Protein AF-A0A5E4CVY3-F1 (afdb_monomer)

Organism: Marmota monax (NCBI:txid9995)

Radius of gyration: 27.94 Å; Cα contacts (8 Å, |Δi|>4): 19; chains: 1; bounding box: 54×20×80 Å

Sequence (68 aa):
ESKSSEPEFRRPVVERNFTDVLCCIIFLLFIMGYIVVGLVAWVHGDPRRVAYPTDSKGHFCGQKGTPN

Mean predicted aligned error: 14.51 Å

InterPro domains:
  IPR007603 Choline transporter-like [PTHR12385] (11-66)

Foldseek 3Di:
DDDPDDPPPPDCPPPPPPVVVVVVVVVVVVVVVVVVVVVCCVVVHDVVPVVFDADPVRHGPPDPPTDD

Secondary structure (DSSP, 8-state):
-------------TT-HHHHHHHHHHHHHHHHHHHHHHHHHHHHS-THHHHS-B-TTSPBTT-TTS--

Structure (mmCIF, N/CA/C/O backbone):
data_AF-A0A5E4CVY3-F1
#
_entry.id   AF-A0A5E4CVY3-F1
#
loop_
_atom_site.group_PDB
_atom_site.id
_atom_site.type_symbol
_atom_site.label_atom_id
_atom_site.label_alt_id
_atom_site.label_comp_id
_atom_site.label_asym_id
_atom_site.label_entity_id
_atom_site.label_seq_id
_atom_site.pdbx_PDB_ins_code
_atom_site.Cartn_x
_atom_site.Cartn_y
_atom_site.Cartn_z
_atom_site.occupancy
_atom_site.B_iso_or_equiv
_atom_site.auth_seq_id
_atom_site.auth_comp_id
_atom_site.auth_asym_id
_atom_site.auth_atom_id
_atom_site.pdbx_PDB_model_num
ATOM 1 N N . GLU A 1 1 ? -24.826 -0.370 60.490 1.00 41.56 1 GLU A N 1
ATOM 2 C CA . GLU A 1 1 ? -25.883 0.086 59.571 1.00 41.56 1 GLU A CA 1
ATOM 3 C C . GLU A 1 1 ? -25.249 0.501 58.248 1.00 41.56 1 GLU A C 1
ATOM 5 O O . GLU A 1 1 ? -24.154 1.041 58.275 1.00 41.56 1 GLU A O 1
ATOM 10 N N . SER A 1 2 ? -25.908 0.113 57.152 1.00 43.53 2 SER A N 1
ATOM 11 C CA . SER A 1 2 ? -25.770 0.462 55.725 1.00 43.53 2 SER A CA 1
ATOM 12 C C . SER A 1 2 ? -24.399 0.791 55.093 1.00 43.53 2 SER A C 1
ATOM 14 O O . SER A 1 2 ? -23.711 1.749 55.421 1.00 43.53 2 SER A O 1
ATOM 16 N N . LYS A 1 3 ? -24.085 -0.009 54.072 1.00 58.47 3 LYS A N 1
ATOM 17 C CA . LYS A 1 3 ? -22.926 -0.018 53.174 1.00 58.47 3 LYS A CA 1
ATOM 18 C C . LYS A 1 3 ? -23.102 1.069 52.095 1.00 58.47 3 LYS A C 1
ATOM 20 O O . LYS A 1 3 ? -23.880 0.849 51.172 1.00 58.47 3 LYS A O 1
ATOM 25 N N . SER A 1 4 ? -22.406 2.210 52.164 1.00 43.31 4 SER A N 1
ATOM 26 C CA . SER A 1 4 ? -22.389 3.156 51.033 1.00 43.31 4 SER A CA 1
ATOM 27 C C . SER A 1 4 ? -21.315 2.739 50.031 1.00 43.31 4 SER A C 1
ATOM 29 O O . SER A 1 4 ? -20.139 3.067 50.161 1.00 43.31 4 SER A O 1
ATOM 31 N N . SER A 1 5 ? -21.731 1.945 49.053 1.00 53.81 5 SER A N 1
ATOM 32 C CA . SER A 1 5 ? -20.976 1.681 47.834 1.00 53.81 5 SER A CA 1
ATOM 33 C C . SER A 1 5 ? -20.624 3.002 47.153 1.00 53.81 5 SER A C 1
ATOM 35 O O . SER A 1 5 ? -21.523 3.734 46.736 1.00 53.81 5 SER A O 1
ATOM 37 N N . GLU A 1 6 ? -19.327 3.285 47.055 1.00 59.88 6 GLU A N 1
ATOM 38 C CA . GLU A 1 6 ? -18.770 4.339 46.208 1.00 59.88 6 GLU A CA 1
ATOM 39 C C . GLU A 1 6 ? -19.414 4.243 44.811 1.00 59.88 6 GLU A C 1
ATOM 41 O O . GLU A 1 6 ? -19.515 3.133 44.270 1.00 59.88 6 GLU A O 1
ATOM 46 N N . PRO A 1 7 ? -19.885 5.349 44.210 1.00 61.72 7 PRO A N 1
ATOM 47 C CA . PRO A 1 7 ? -20.347 5.319 42.836 1.00 61.72 7 PRO A CA 1
ATOM 48 C C . PRO A 1 7 ? -19.128 5.076 41.947 1.00 61.72 7 PRO A C 1
ATOM 50 O O . PRO A 1 7 ? -18.396 5.995 41.588 1.00 61.72 7 PRO A O 1
ATOM 53 N N . GLU A 1 8 ? -18.891 3.811 41.609 1.00 63.16 8 GLU A N 1
ATOM 54 C CA . GLU A 1 8 ? -17.938 3.423 40.583 1.00 63.16 8 GLU A CA 1
ATOM 55 C C . GLU A 1 8 ? -18.327 4.172 39.306 1.00 63.16 8 GLU A C 1
ATOM 57 O O . GLU A 1 8 ? -19.385 3.920 38.719 1.00 63.16 8 GLU A O 1
ATOM 62 N N . PHE A 1 9 ? -17.508 5.156 38.926 1.00 65.69 9 PHE A N 1
ATOM 63 C CA . PHE A 1 9 ? -17.634 5.915 37.689 1.00 65.69 9 PHE A CA 1
ATOM 64 C C . PHE A 1 9 ? -17.447 4.946 36.520 1.00 65.69 9 PHE A C 1
ATOM 66 O O . PHE A 1 9 ? -16.368 4.807 35.939 1.00 65.69 9 PHE A O 1
ATOM 73 N N . ARG A 1 10 ? -18.515 4.216 36.199 1.00 60.69 10 ARG A N 1
ATOM 74 C CA . ARG A 1 10 ? -18.587 3.348 35.038 1.00 60.69 10 ARG A CA 1
ATOM 75 C C . ARG A 1 10 ? -18.618 4.253 33.825 1.00 60.69 10 ARG A C 1
ATOM 77 O O . ARG A 1 10 ? -19.662 4.782 33.449 1.00 60.69 10 ARG A O 1
ATOM 84 N N . ARG A 1 11 ? -17.442 4.451 33.224 1.00 59.09 11 ARG A N 1
ATOM 85 C CA . ARG A 1 11 ? -17.335 5.026 31.883 1.00 59.09 11 ARG A CA 1
ATOM 86 C C . ARG A 1 11 ? -18.330 4.272 30.991 1.00 59.09 11 ARG A C 1
ATOM 88 O O . ARG A 1 11 ? -18.323 3.041 31.035 1.00 59.09 11 ARG A O 1
ATOM 95 N N . PRO A 1 12 ? -19.188 4.951 30.216 1.00 64.12 12 PRO A N 1
ATOM 96 C CA . PRO A 1 12 ? -20.135 4.277 29.339 1.00 64.12 12 PRO A CA 1
ATOM 97 C C . PRO A 1 12 ? -19.369 3.536 28.232 1.00 64.12 12 PRO A C 1
ATOM 99 O O . PRO A 1 12 ? -19.071 4.088 27.179 1.00 64.12 12 PRO A O 1
ATOM 102 N N . VAL A 1 13 ? -19.004 2.276 28.478 1.00 62.09 13 VAL A N 1
ATOM 103 C CA . VAL A 1 13 ? -18.358 1.391 27.488 1.00 62.09 13 VAL A CA 1
ATOM 104 C C . VAL A 1 13 ? -19.377 0.807 26.497 1.00 62.09 13 VAL A C 1
ATOM 106 O O . VAL A 1 13 ? -19.015 0.061 25.593 1.00 62.09 13 VAL A O 1
ATOM 109 N N . VAL A 1 14 ? -20.662 1.133 26.668 1.00 62.00 14 VAL A N 1
ATOM 110 C CA . VAL A 1 14 ? -21.789 0.348 26.142 1.00 62.00 14 VAL A CA 1
ATOM 111 C C . VAL A 1 14 ? -22.135 0.653 24.675 1.00 62.00 14 VAL A C 1
ATOM 113 O O . VAL A 1 14 ? -22.767 -0.173 24.033 1.00 62.00 14 VAL A O 1
ATOM 116 N N . GLU A 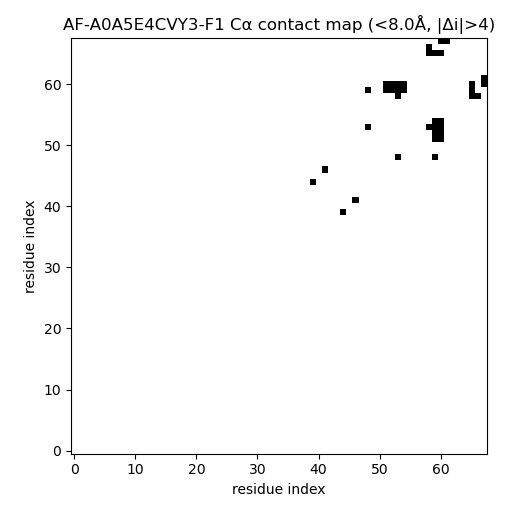1 15 ? -21.634 1.735 24.068 1.00 59.78 15 GLU A N 1
ATOM 117 C CA . GLU A 1 15 ? -21.967 2.080 22.666 1.00 59.78 15 GLU A CA 1
ATOM 118 C C . GLU A 1 15 ? -20.740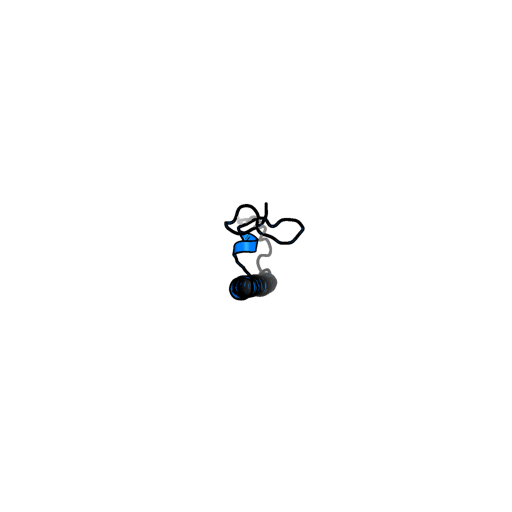 2.386 21.788 1.00 59.78 15 GLU A C 1
ATOM 120 O O . GLU A 1 15 ? -20.752 3.264 20.925 1.00 59.78 15 GLU A O 1
ATOM 125 N N . ARG A 1 16 ? -19.627 1.675 22.001 1.00 62.56 16 ARG A N 1
ATOM 126 C CA . ARG A 1 16 ? -18.410 1.819 21.171 1.00 62.56 16 ARG A CA 1
ATOM 127 C C . ARG A 1 16 ? -18.273 0.770 20.058 1.00 62.56 16 ARG A C 1
ATOM 129 O O . ARG A 1 16 ? -17.356 0.878 19.258 1.00 62.56 16 ARG A O 1
ATOM 136 N N . ASN A 1 17 ? -19.179 -0.207 19.966 1.00 62.72 17 ASN A N 1
ATOM 137 C CA . ASN A 1 17 ? -19.034 -1.345 19.045 1.00 62.72 17 ASN A CA 1
ATOM 138 C C . ASN A 1 17 ? -19.342 -1.022 17.571 1.00 62.72 17 ASN A C 1
ATOM 140 O O . ASN A 1 17 ? -18.642 -1.499 16.685 1.00 62.72 17 ASN A O 1
ATOM 144 N N . PHE A 1 18 ? -20.370 -0.218 17.276 1.00 69.12 18 PHE A N 1
ATOM 145 C CA . PHE A 1 18 ? -20.804 -0.034 15.882 1.00 69.12 18 PHE A CA 1
ATOM 146 C C . PHE A 1 18 ? -19.789 0.755 15.039 1.00 69.12 18 PHE A C 1
ATOM 148 O O . PHE A 1 18 ? -19.503 0.391 13.900 1.00 69.12 18 PHE A O 1
ATOM 155 N N . THR A 1 19 ? -19.203 1.810 15.614 1.00 74.75 19 THR A N 1
ATOM 156 C CA . THR A 1 19 ? -18.189 2.622 14.924 1.00 74.75 19 THR A CA 1
ATOM 157 C C . THR A 1 19 ? -16.878 1.860 14.735 1.00 74.75 19 THR A C 1
ATOM 159 O O . THR A 1 19 ? -16.247 2.008 13.694 1.00 74.75 19 THR A O 1
ATOM 162 N N . ASP A 1 20 ? -16.481 1.024 15.696 1.00 80.50 20 ASP A N 1
ATOM 163 C CA . ASP A 1 20 ? -15.215 0.286 15.634 1.00 80.50 20 ASP A CA 1
ATOM 164 C C . ASP A 1 20 ? -15.225 -0.780 14.522 1.00 80.50 20 ASP A C 1
ATOM 166 O O . ASP A 1 20 ? -14.319 -0.830 13.690 1.00 80.50 20 ASP A O 1
ATOM 170 N N . VAL A 1 21 ? -16.317 -1.549 14.404 1.00 87.25 21 VAL A N 1
ATOM 171 C CA . VAL A 1 21 ? -16.479 -2.567 13.346 1.00 87.25 21 VAL A CA 1
ATOM 172 C C . VAL A 1 21 ? -16.477 -1.939 11.949 1.00 87.25 21 VAL A C 1
ATOM 174 O O . VAL A 1 21 ? -15.802 -2.441 11.048 1.00 87.25 21 VAL A O 1
ATOM 177 N N . LEU A 1 22 ? -17.187 -0.821 11.758 1.00 89.38 22 LEU A N 1
ATOM 178 C CA . LEU A 1 22 ? -17.206 -0.112 10.476 1.00 89.38 22 LEU A CA 1
ATOM 179 C C . LEU A 1 22 ? -15.815 0.424 10.107 1.00 89.38 22 LEU A C 1
ATOM 181 O O . LEU A 1 22 ? -15.366 0.236 8.975 1.00 89.38 22 LEU A O 1
ATOM 185 N N . CYS A 1 23 ? -15.113 1.048 11.058 1.00 89.88 23 CYS A N 1
ATOM 186 C CA . CYS A 1 23 ? -13.749 1.530 10.845 1.00 89.88 23 CYS A CA 1
ATOM 187 C C . CYS A 1 23 ? -12.785 0.389 10.496 1.00 89.88 23 CYS A C 1
ATOM 189 O O . CYS A 1 23 ? -11.970 0.543 9.586 1.00 89.88 23 CYS A O 1
ATOM 191 N N . CYS A 1 24 ? -12.910 -0.770 11.149 1.00 91.62 24 CYS A N 1
ATOM 192 C CA . CYS A 1 24 ? -12.104 -1.952 10.847 1.00 91.62 24 CYS A CA 1
ATOM 193 C C . CYS A 1 24 ? -12.328 -2.455 9.414 1.00 91.62 24 CYS A C 1
ATOM 195 O O . CYS A 1 24 ? -11.361 -2.724 8.704 1.00 91.62 24 CYS A O 1
ATOM 197 N N . ILE A 1 25 ? -13.581 -2.541 8.955 1.00 94.94 25 ILE A N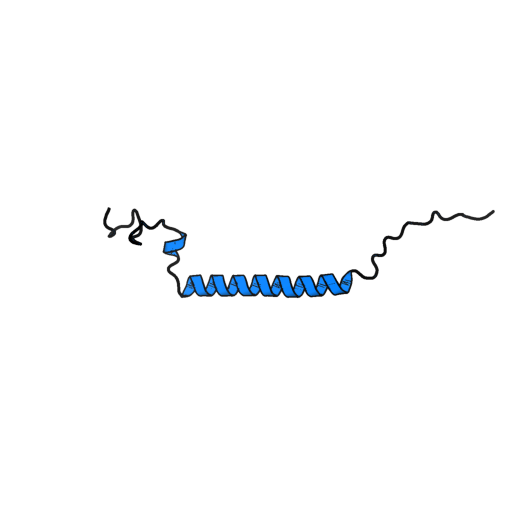 1
ATOM 198 C CA . ILE A 1 25 ? -13.899 -2.968 7.582 1.00 94.94 25 ILE A CA 1
ATOM 199 C C . ILE A 1 25 ? -13.288 -2.001 6.564 1.00 94.94 25 ILE A C 1
ATOM 201 O O . ILE A 1 25 ? -12.621 -2.436 5.627 1.00 94.94 25 ILE A O 1
ATOM 205 N N . ILE A 1 26 ? -13.474 -0.693 6.761 1.00 95.81 26 ILE A N 1
ATOM 206 C CA . ILE A 1 26 ? -12.916 0.330 5.868 1.00 9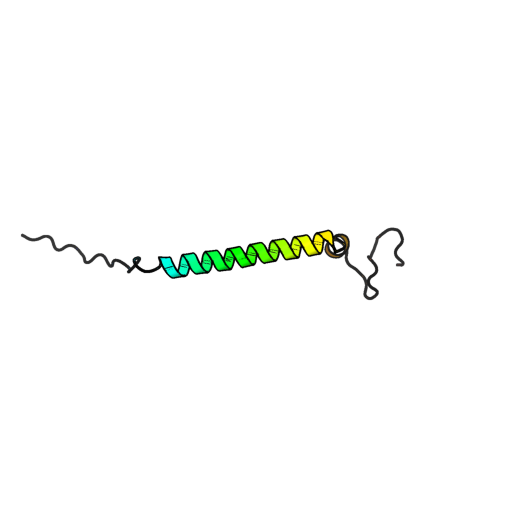5.81 26 ILE A CA 1
ATOM 207 C C . ILE A 1 26 ? -11.386 0.223 5.831 1.00 95.81 26 ILE A C 1
ATOM 209 O O . ILE A 1 26 ? -10.798 0.205 4.752 1.00 95.81 26 ILE A O 1
ATOM 213 N N . PHE A 1 27 ? -10.734 0.087 6.986 1.00 95.62 27 PHE A N 1
ATOM 214 C CA . PHE A 1 27 ? -9.281 -0.052 7.077 1.00 95.62 27 PHE A CA 1
ATOM 215 C C . PHE A 1 27 ? -8.757 -1.291 6.337 1.00 95.62 27 PHE A C 1
ATOM 217 O O . PHE A 1 27 ? -7.794 -1.197 5.575 1.00 95.62 27 PHE A O 1
ATOM 224 N N . LEU A 1 28 ? -9.423 -2.439 6.490 1.00 96.56 28 LEU A N 1
ATOM 225 C CA . LEU A 1 28 ? -9.064 -3.662 5.771 1.00 96.56 28 LEU A CA 1
ATOM 226 C C . LEU A 1 28 ? -9.248 -3.517 4.256 1.00 96.56 28 LEU A C 1
ATOM 228 O O . LEU A 1 28 ? -8.395 -3.979 3.501 1.00 96.56 28 LEU A O 1
ATOM 232 N N . LEU A 1 29 ? -10.303 -2.835 3.799 1.00 97.44 29 LEU A N 1
ATOM 233 C CA . LEU A 1 29 ? -10.490 -2.530 2.376 1.00 97.44 29 LEU A CA 1
ATOM 234 C C . LEU A 1 29 ? -9.350 -1.663 1.827 1.00 97.44 29 LEU A C 1
ATOM 236 O O . LEU A 1 29 ? -8.849 -1.940 0.738 1.00 97.44 29 LEU A O 1
ATOM 240 N N . PHE A 1 30 ? -8.896 -0.662 2.586 1.00 97.19 30 PHE A N 1
ATOM 241 C CA . PHE A 1 30 ? -7.738 0.152 2.208 1.00 97.19 30 PHE A CA 1
ATOM 242 C C . PHE A 1 30 ? -6.453 -0.673 2.115 1.00 97.19 30 PHE A C 1
ATOM 244 O O . PHE A 1 30 ? -5.726 -0.546 1.130 1.00 97.19 30 PHE A O 1
ATOM 251 N N . ILE A 1 31 ? -6.186 -1.543 3.095 1.00 97.44 31 ILE A N 1
ATOM 252 C CA . ILE A 1 31 ? -5.027 -2.447 3.063 1.00 97.44 31 ILE A CA 1
ATOM 253 C C . ILE A 1 31 ? -5.092 -3.354 1.833 1.00 97.44 31 ILE A C 1
ATOM 255 O O . ILE A 1 31 ? -4.117 -3.451 1.091 1.00 97.44 31 ILE A O 1
ATOM 259 N N . MET A 1 32 ? -6.241 -3.984 1.584 1.00 97.94 32 MET A N 1
ATOM 260 C CA . MET A 1 32 ? -6.440 -4.849 0.421 1.00 97.94 32 MET A CA 1
ATOM 261 C C . MET A 1 32 ? -6.222 -4.089 -0.889 1.00 97.94 32 MET A C 1
ATOM 263 O O . MET A 1 32 ? -5.515 -4.579 -1.768 1.00 97.94 32 MET A O 1
ATOM 267 N N . GLY A 1 33 ? -6.757 -2.870 -1.004 1.00 97.38 33 GLY A N 1
ATOM 268 C CA . GLY A 1 33 ? -6.525 -2.000 -2.155 1.00 97.38 33 GLY A CA 1
ATOM 269 C C . GLY A 1 33 ? -5.040 -1.694 -2.364 1.00 97.38 33 GLY A C 1
ATOM 270 O O . GLY A 1 33 ? -4.539 -1.810 -3.481 1.00 97.38 33 GLY A O 1
ATOM 271 N N . TYR A 1 34 ? -4.312 -1.389 -1.289 1.00 96.44 34 TYR A N 1
ATOM 272 C CA . TYR A 1 34 ? -2.868 -1.148 -1.342 1.00 96.44 34 TYR A CA 1
ATOM 273 C C . TYR A 1 34 ? -2.078 -2.375 -1.797 1.00 96.44 34 TYR A C 1
ATOM 2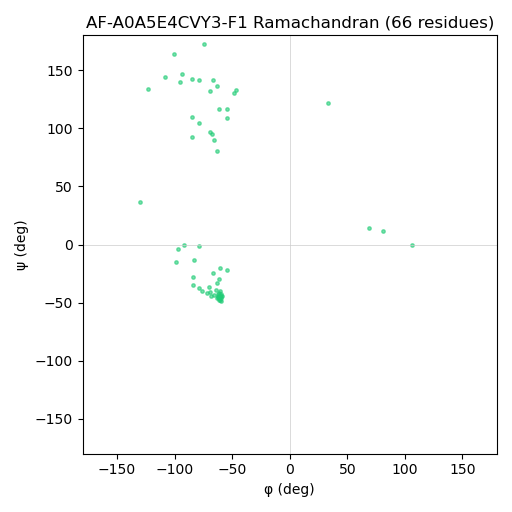75 O O . TYR A 1 34 ? -1.171 -2.249 -2.619 1.00 96.44 34 TYR A O 1
ATOM 283 N N . ILE A 1 35 ? -2.434 -3.561 -1.299 1.00 96.94 35 ILE A N 1
ATOM 284 C CA . ILE A 1 35 ? -1.808 -4.821 -1.715 1.00 96.94 35 ILE A CA 1
ATOM 285 C C . ILE A 1 35 ? -2.041 -5.050 -3.211 1.00 96.94 35 ILE A C 1
ATOM 287 O O . ILE A 1 35 ? -1.095 -5.356 -3.932 1.00 96.94 35 ILE A O 1
ATOM 291 N N . VAL A 1 36 ? -3.269 -4.848 -3.699 1.00 96.56 36 VAL A N 1
ATOM 292 C CA . VAL A 1 36 ? -3.597 -4.994 -5.126 1.00 96.56 36 VAL A CA 1
ATOM 293 C C . VAL A 1 36 ? -2.782 -4.025 -5.979 1.00 96.56 36 VAL A C 1
ATOM 295 O O . VAL A 1 36 ? -2.163 -4.454 -6.950 1.00 96.56 36 VAL A O 1
ATOM 298 N N . VAL A 1 37 ? -2.720 -2.743 -5.608 1.00 94.69 37 VAL A N 1
ATOM 299 C CA . VAL A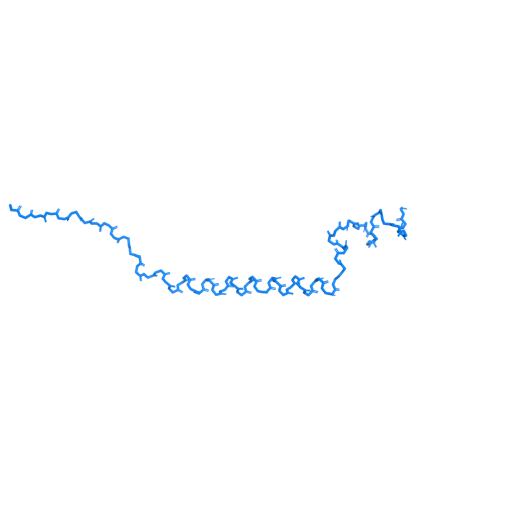 1 37 ? -1.910 -1.746 -6.329 1.00 94.69 37 VAL A CA 1
ATOM 300 C C . VAL A 1 37 ? -0.431 -2.138 -6.329 1.00 94.69 37 VAL A C 1
ATOM 302 O O . VAL A 1 37 ? 0.218 -2.064 -7.371 1.00 94.69 37 VAL A O 1
ATOM 305 N N . GLY A 1 38 ? 0.092 -2.615 -5.195 1.00 91.44 38 GLY A N 1
ATOM 306 C CA . GLY A 1 38 ? 1.465 -3.104 -5.082 1.00 91.44 38 GLY A CA 1
ATOM 307 C C . GLY A 1 38 ? 1.752 -4.290 -6.005 1.00 91.44 38 GLY A C 1
ATOM 308 O O . GLY A 1 38 ? 2.756 -4.285 -6.715 1.00 91.44 38 GLY A O 1
ATOM 309 N N . LEU A 1 39 ? 0.852 -5.275 -6.060 1.00 93.06 39 LEU A N 1
ATOM 310 C CA . LEU A 1 39 ? 0.978 -6.430 -6.954 1.00 93.06 39 LEU A CA 1
ATOM 311 C C . LEU A 1 39 ? 0.891 -6.025 -8.427 1.00 93.06 39 LEU A C 1
ATOM 313 O O . LEU A 1 39 ? 1.690 -6.487 -9.237 1.00 93.06 39 LEU A O 1
ATOM 317 N N . VAL A 1 40 ? -0.039 -5.138 -8.783 1.00 92.25 40 VAL A N 1
ATOM 318 C CA . VAL A 1 40 ? -0.163 -4.629 -10.155 1.00 92.25 40 VAL A CA 1
ATOM 319 C C . VAL A 1 40 ? 1.114 -3.902 -10.568 1.00 92.25 40 VAL A C 1
ATOM 321 O O . VAL A 1 40 ? 1.636 -4.184 -11.646 1.00 92.25 40 VAL A O 1
ATOM 324 N N . ALA A 1 41 ? 1.650 -3.035 -9.707 1.00 88.31 41 ALA A N 1
ATOM 325 C CA . ALA A 1 41 ? 2.909 -2.335 -9.942 1.00 88.31 41 ALA A CA 1
ATOM 326 C C . ALA A 1 41 ? 4.104 -3.293 -10.045 1.00 88.31 41 ALA A C 1
ATOM 328 O O . ALA A 1 41 ? 5.018 -3.036 -10.820 1.00 88.31 41 ALA A O 1
ATOM 329 N N . TRP A 1 42 ? 4.095 -4.406 -9.308 1.00 84.94 42 TRP A N 1
ATOM 330 C CA . TRP A 1 42 ? 5.143 -5.423 -9.390 1.00 84.94 42 TRP A CA 1
ATOM 331 C C . TRP A 1 42 ? 5.087 -6.231 -10.689 1.00 84.94 42 TRP A C 1
ATOM 333 O O . TRP A 1 42 ? 6.122 -6.531 -11.273 1.00 84.94 42 TRP A O 1
ATOM 343 N N . VAL A 1 43 ? 3.885 -6.607 -11.137 1.00 86.50 43 VAL A N 1
ATOM 344 C CA . VAL A 1 43 ? 3.697 -7.438 -12.337 1.00 86.50 43 VAL A CA 1
ATOM 345 C C . VAL A 1 43 ? 3.840 -6.620 -13.622 1.00 86.50 43 VAL A C 1
ATOM 347 O O . VAL A 1 43 ? 4.380 -7.121 -14.602 1.00 86.50 43 VAL A O 1
ATOM 350 N N . HIS A 1 44 ? 3.359 -5.374 -13.632 1.00 82.31 44 HIS A N 1
ATOM 351 C CA . HIS A 1 44 ? 3.379 -4.512 -14.821 1.00 82.31 44 HIS A CA 1
ATOM 352 C C . HIS A 1 44 ? 4.538 -3.511 -14.832 1.00 82.31 44 HIS A C 1
ATOM 354 O O . HIS A 1 44 ? 4.801 -2.895 -15.863 1.00 82.31 44 HIS A O 1
ATOM 360 N N . GLY A 1 45 ? 5.198 -3.297 -13.696 1.00 76.69 45 GLY A N 1
ATOM 361 C CA . GLY A 1 45 ? 6.334 -2.395 -13.579 1.00 76.69 45 GLY A CA 1
ATOM 362 C C . GLY A 1 45 ? 7.665 -3.134 -13.581 1.00 76.69 45 GLY A 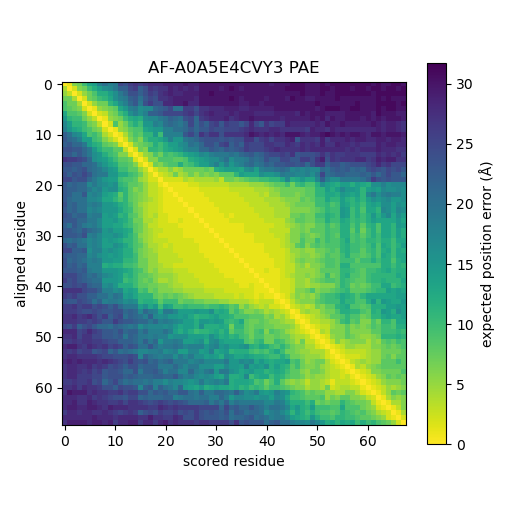C 1
ATOM 363 O O . GLY A 1 45 ? 7.746 -4.333 -13.336 1.00 76.69 45 GLY A O 1
ATOM 364 N N . ASP A 1 46 ? 8.737 -2.380 -13.807 1.00 74.31 46 ASP A N 1
ATOM 365 C CA . ASP A 1 46 ? 10.092 -2.874 -13.600 1.00 74.31 46 ASP A CA 1
ATOM 366 C C . ASP A 1 46 ? 10.480 -2.696 -12.123 1.00 74.31 46 ASP A C 1
ATOM 368 O O . ASP A 1 46 ? 10.752 -1.562 -11.707 1.00 74.31 46 ASP A O 1
ATOM 372 N N . PRO A 1 47 ? 10.609 -3.769 -11.318 1.00 70.88 47 PRO A N 1
ATOM 373 C CA . PRO A 1 47 ? 11.030 -3.656 -9.916 1.00 70.88 47 PRO A CA 1
ATOM 374 C C . PRO A 1 47 ? 12.427 -3.028 -9.776 1.00 70.88 47 PRO A C 1
ATOM 376 O O . PRO A 1 47 ? 12.769 -2.461 -8.738 1.00 70.88 47 PRO A O 1
ATOM 379 N N . ARG A 1 48 ? 13.229 -3.045 -10.851 1.00 68.38 48 ARG A N 1
ATOM 380 C CA . ARG A 1 48 ? 14.523 -2.354 -10.914 1.00 68.38 48 ARG A CA 1
ATOM 381 C C . ARG A 1 48 ? 14.402 -0.839 -10.746 1.00 68.38 48 ARG A C 1
ATOM 383 O O . ARG A 1 48 ? 15.325 -0.248 -10.206 1.00 68.38 48 ARG A O 1
ATOM 390 N N . ARG A 1 49 ? 13.288 -0.211 -11.140 1.00 68.56 49 ARG A N 1
ATOM 391 C CA . ARG A 1 49 ? 13.058 1.237 -10.943 1.00 68.56 49 ARG A CA 1
ATOM 392 C C . ARG A 1 49 ? 12.919 1.643 -9.484 1.00 68.56 49 ARG A C 1
ATOM 394 O O . ARG A 1 49 ? 13.193 2.788 -9.156 1.00 68.56 49 ARG A O 1
ATOM 401 N N . VAL A 1 50 ? 12.522 0.716 -8.617 1.00 70.75 50 VAL A N 1
ATOM 402 C CA . VAL A 1 50 ? 12.449 0.958 -7.170 1.00 7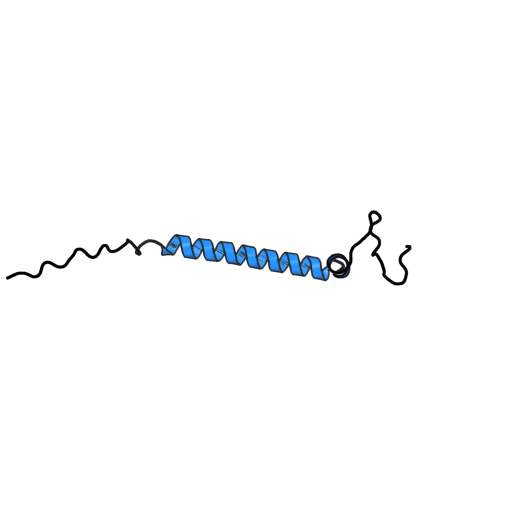0.75 50 VAL A CA 1
ATOM 403 C C . VAL A 1 50 ? 13.813 0.737 -6.511 1.00 70.75 50 VAL A C 1
ATOM 405 O O . VAL A 1 50 ? 14.162 1.439 -5.569 1.00 70.75 50 VAL A O 1
ATOM 408 N N . ALA A 1 51 ? 14.596 -0.224 -7.011 1.00 75.44 51 ALA A N 1
ATOM 409 C CA . ALA A 1 51 ? 15.892 -0.584 -6.435 1.00 75.44 51 ALA A CA 1
ATOM 410 C C . ALA A 1 51 ? 17.061 0.297 -6.907 1.00 75.44 51 ALA A C 1
ATOM 412 O O . ALA A 1 51 ? 18.047 0.432 -6.185 1.00 75.44 51 ALA A O 1
ATOM 413 N N . TYR A 1 52 ? 16.979 0.866 -8.114 1.00 74.00 52 TYR A N 1
ATOM 414 C CA . TYR A 1 52 ? 18.080 1.600 -8.733 1.00 74.00 52 TYR A CA 1
ATOM 415 C C . TYR A 1 52 ? 17.676 3.032 -9.087 1.00 74.00 52 TYR A C 1
ATOM 417 O O . TYR A 1 52 ? 16.629 3.232 -9.707 1.00 74.00 52 TYR A O 1
ATOM 425 N N . PRO A 1 53 ? 18.521 4.026 -8.764 1.00 74.19 53 PRO A N 1
ATOM 426 C CA . PRO A 1 53 ? 18.290 5.397 -9.182 1.00 74.19 53 PRO A CA 1
ATOM 427 C C . PRO A 1 53 ? 18.408 5.526 -10.708 1.00 74.19 53 PRO A C 1
ATOM 429 O O . PRO A 1 53 ? 19.269 4.908 -11.344 1.00 74.19 53 PRO A O 1
ATOM 432 N N . THR A 1 54 ? 17.535 6.347 -11.288 1.00 80.88 54 THR A N 1
ATOM 433 C CA . THR A 1 54 ? 17.561 6.729 -12.704 1.00 80.88 54 THR A CA 1
ATOM 434 C C . THR A 1 54 ? 17.997 8.181 -12.864 1.00 80.88 54 THR A C 1
ATOM 436 O O . THR A 1 54 ? 17.613 9.025 -12.057 1.00 80.88 54 THR A O 1
ATOM 439 N N . ASP A 1 55 ? 18.745 8.484 -13.921 1.00 78.38 55 ASP A N 1
ATOM 440 C CA . ASP A 1 55 ? 19.099 9.856 -14.302 1.00 78.38 55 ASP A CA 1
ATOM 441 C C . ASP A 1 55 ? 17.899 10.603 -14.940 1.00 78.38 55 ASP A C 1
ATOM 443 O O . ASP A 1 55 ? 16.865 10.009 -15.248 1.00 78.38 55 ASP A O 1
ATOM 447 N N . SER A 1 56 ? 18.036 11.907 -15.191 1.00 78.94 56 SER A N 1
ATOM 448 C CA . SER A 1 56 ? 17.048 12.822 -15.791 1.00 78.94 56 SER A CA 1
ATOM 449 C C . SER A 1 56 ? 16.502 12.356 -17.147 1.00 78.94 56 SER A C 1
ATOM 451 O O . SER A 1 56 ? 15.434 12.788 -17.578 1.00 78.94 56 SER A O 1
ATOM 453 N N . LYS A 1 57 ? 17.235 11.482 -17.844 1.00 80.25 57 LYS A N 1
ATOM 454 C CA . LYS A 1 57 ? 16.827 10.853 -19.112 1.00 80.25 57 LYS A CA 1
ATOM 455 C C . LYS A 1 57 ? 16.116 9.504 -18.930 1.00 80.25 57 LYS A C 1
ATOM 457 O O . LYS A 1 57 ? 15.712 8.895 -19.914 1.00 80.25 57 LYS A O 1
ATOM 462 N N . GLY A 1 58 ? 15.945 9.034 -17.694 1.00 75.94 58 GLY A N 1
ATOM 463 C CA . GLY A 1 58 ? 15.285 7.767 -17.367 1.00 75.94 58 GLY A CA 1
ATOM 464 C C . GLY A 1 58 ? 16.173 6.527 -17.515 1.00 75.94 58 GLY A C 1
ATOM 465 O O . GLY A 1 58 ? 15.657 5.409 -17.482 1.00 75.94 58 GLY A O 1
ATOM 466 N N . HIS A 1 59 ? 17.487 6.700 -17.679 1.00 81.19 59 HIS A N 1
ATOM 467 C CA . HIS A 1 59 ? 18.455 5.602 -17.718 1.00 81.19 59 HIS A CA 1
ATOM 468 C C . HIS A 1 59 ? 18.890 5.214 -16.304 1.00 81.19 59 HIS A C 1
ATOM 470 O O . HIS A 1 59 ? 19.052 6.078 -15.447 1.00 81.19 59 HIS A O 1
ATOM 476 N N . PHE A 1 60 ? 19.084 3.919 -16.055 1.00 80.88 60 PHE A N 1
ATOM 477 C CA . PHE A 1 60 ? 19.606 3.432 -14.778 1.00 80.88 60 PHE A CA 1
ATOM 478 C C . PHE A 1 60 ? 21.078 3.815 -14.611 1.00 80.88 60 PHE A C 1
ATOM 480 O O . PHE A 1 60 ? 21.875 3.578 -15.512 1.00 80.88 60 PHE A O 1
ATOM 487 N N . CYS A 1 61 ? 21.459 4.357 -13.457 1.00 74.25 61 CYS A N 1
ATOM 488 C CA . CYS A 1 61 ? 22.858 4.682 -13.183 1.00 74.25 61 CYS A CA 1
ATOM 489 C C . CYS A 1 61 ? 23.648 3.416 -12.797 1.00 74.25 61 CYS A C 1
ATOM 491 O O . CYS A 1 61 ? 23.146 2.559 -12.068 1.00 74.25 61 CYS A O 1
ATOM 493 N N . GLY A 1 62 ? 24.900 3.295 -13.253 1.00 74.25 62 GLY A N 1
ATOM 494 C CA . GLY A 1 62 ? 25.832 2.255 -12.790 1.00 74.25 62 GLY A CA 1
ATOM 495 C C . GLY A 1 62 ? 25.506 0.808 -13.200 1.00 74.25 62 GLY A C 1
ATOM 496 O O . GLY A 1 62 ? 26.091 -0.118 -12.635 1.00 74.25 6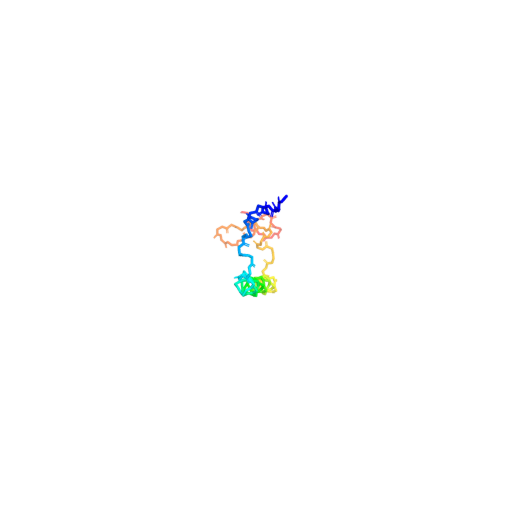2 GLY A O 1
ATOM 497 N N . GLN A 1 63 ? 24.605 0.577 -14.165 1.00 72.69 63 GLN A N 1
ATOM 498 C CA . GLN A 1 63 ? 24.354 -0.761 -14.722 1.00 72.69 63 GLN A CA 1
ATOM 499 C C . GLN A 1 63 ? 25.201 -1.017 -15.978 1.00 72.69 63 GLN A C 1
ATOM 501 O O . GLN A 1 63 ? 25.486 -0.116 -16.765 1.00 72.69 63 GLN A O 1
ATOM 506 N N . LYS A 1 64 ? 25.624 -2.270 -16.198 1.00 64.75 64 LYS A N 1
ATOM 507 C CA . LYS A 1 64 ? 26.344 -2.650 -17.427 1.00 64.75 64 LYS A CA 1
ATOM 508 C C . LYS A 1 64 ? 25.444 -2.400 -18.644 1.00 64.75 64 LYS A C 1
ATOM 510 O O . LYS A 1 64 ? 24.418 -3.058 -18.779 1.00 64.75 64 LYS A O 1
ATOM 515 N N . GLY A 1 65 ? 25.856 -1.489 -19.529 1.00 69.50 65 GLY A N 1
ATOM 516 C CA . GLY A 1 65 ? 25.154 -1.173 -20.780 1.00 69.50 65 GLY A CA 1
ATOM 517 C C . GLY A 1 65 ? 24.395 0.158 -20.796 1.00 69.50 65 GLY A C 1
ATOM 518 O O . GLY A 1 65 ? 23.815 0.491 -21.825 1.00 69.50 65 GLY A O 1
ATOM 519 N N . THR A 1 66 ? 24.406 0.934 -19.709 1.00 67.19 66 THR A N 1
ATOM 520 C CA . THR A 1 66 ? 23.877 2.309 -19.699 1.00 67.19 66 THR A CA 1
ATOM 521 C C . THR A 1 66 ? 25.002 3.320 -19.942 1.00 67.19 66 THR A C 1
ATOM 523 O O . THR A 1 66 ? 26.102 3.114 -19.420 1.00 67.19 66 THR A O 1
ATOM 526 N N . PRO A 1 67 ? 24.774 4.389 -20.731 1.00 62.78 67 PRO A N 1
ATOM 527 C CA . PRO A 1 67 ? 25.768 5.447 -20.902 1.00 62.78 67 PRO A CA 1
ATOM 528 C C . PRO A 1 67 ? 26.026 6.137 -19.552 1.00 62.78 67 PRO A C 1
ATOM 530 O O . PRO A 1 67 ? 25.075 6.378 -18.809 1.00 62.78 67 PRO A O 1
ATOM 533 N N . ASN A 1 68 ? 27.301 6.390 -19.231 1.00 61.06 68 ASN A N 1
ATOM 534 C CA . ASN A 1 68 ? 27.697 7.283 -18.133 1.00 61.06 68 ASN A CA 1
ATOM 535 C C . ASN A 1 68 ? 27.683 8.728 -18.620 1.00 61.06 68 ASN A C 1
ATOM 537 O O . ASN A 1 68 ? 28.162 8.945 -19.758 1.00 61.06 68 ASN A O 1
#

Solvent-accessible surface area (backbone atoms only — not comparable to full-atom values): 4518 Å² total; per-residue (Å²): 136,86,86,83,74,75,82,74,82,72,71,86,74,85,81,58,62,71,64,51,56,52,50,50,53,54,51,51,52,51,51,52,50,51,52,51,53,52,51,50,48,54,74,78,39,66,66,60,66,79,78,44,64,58,48,99,86,69,46,54,64,95,46,96,89,50,88,130

pLDDT: mean 76.42, std 14.82, range [41.56, 97.94]